Protein AF-A0A935K1N3-F1 (afdb_monomer)

Sequence (57 aa):
MGELRLLFIDLDRFKLVNDTLGHHVGDELIEVAKRLQESVRDSDVVARLGGDEFVSC

Nearest PDB structures (foldseek):
  3icl-assembly2_B  TM=8.676E-01  e=5.300E-04  Methylococcus capsulatus
  5m3c-assembly1_A  TM=8.931E-01  e=8.510E-04  Pseudomonas aeruginosa
  4zmm-assembly1_B  TM=8.755E-01  e=2.050E-03  Pseudomonas aeruginosa PAO1
  5m3c-assembly1_B  TM=8.898E-01  e=4.314E-03  Pseudomonas aeruginosa
  9bkv-assembly1_A  TM=8.318E-01  e=2.496E-01  Escherichia coli

Radius of gyration: 13.1 Å; Cα contacts (8 Å, |Δi|>4): 51; chains: 1; bounding box: 34×19×33 Å

InterPro domains:
  IPR000160 GGDEF domain [PF00990] (4-55)
  IPR000160 GGDEF domain [PS50887] (2-57)
  IPR000160 GGDEF domain [TIGR00254] (4-55)
  IPR000160 GGDEF domain [cd01949] (6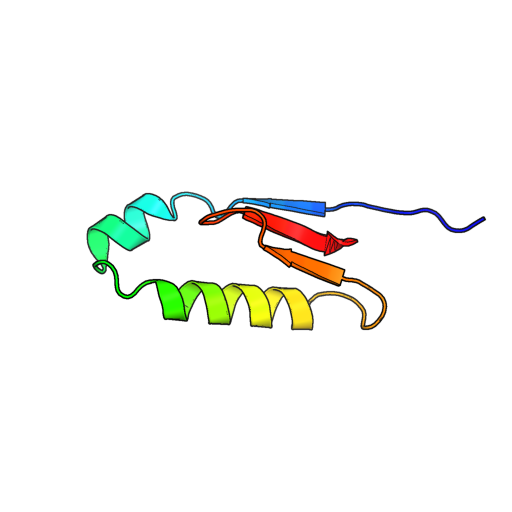-55)
  IPR029787 Nucleotide cyclase [SSF55073] (4-55)
  IPR043128 Reverse transcriptase/Diguanylate cyclase domain [G3DSA:3.30.70.270] (2-57)
  IPR052163 Diguanylate Cyclase/Regulatory Protein [PTHR46663] (6-55)

Organism: NCBI:txid2899244

pLDDT: mean 84.83, std 10.59, range [50.91, 95.38]

Foldseek 3Di:
DDDDDKDKDFDPPVVVVCVVVDVPCPVVVVVVQVVVCVVDDPVKDWDDDDDRIIMID

Mean predicted aligned error: 5.2 Å

Solvent-accessible surface area (backbone atoms only — not comparable to full-atom values): 3574 Å² total; per-residue (Å²): 133,86,83,88,60,79,46,80,46,72,52,84,63,51,66,59,51,36,72,70,73,40,90,71,47,68,60,56,53,52,52,51,54,51,53,52,54,74,70,49,56,95,88,42,50,74,46,75,80,54,97,61,30,34,38,38,67

Structure (mmCIF, N/CA/C/O backbone):
data_AF-A0A935K1N3-F1
#
_entry.id   AF-A0A935K1N3-F1
#
loop_
_atom_site.group_PDB
_atom_site.id
_atom_site.type_symbol
_atom_site.label_atom_id
_atom_site.label_alt_id
_atom_site.label_comp_id
_atom_site.label_asym_id
_atom_site.lab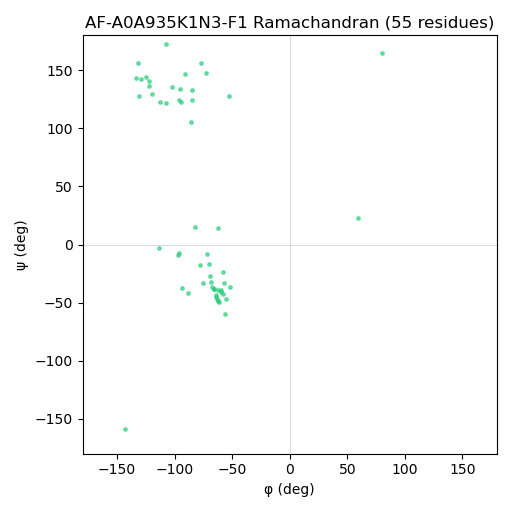el_entity_id
_atom_site.label_seq_id
_atom_site.pdbx_PDB_ins_code
_atom_site.Cartn_x
_atom_site.Cartn_y
_atom_site.Cartn_z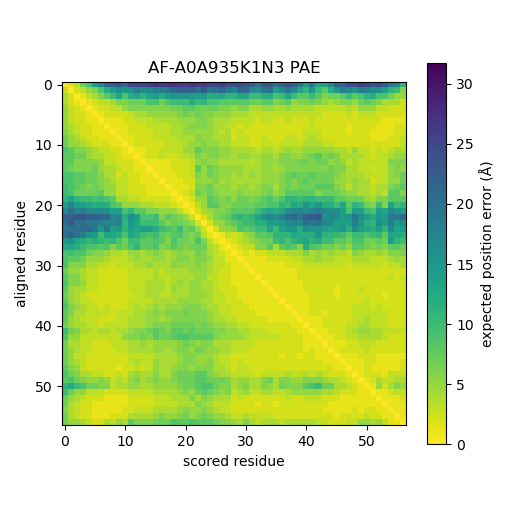
_atom_site.occupancy
_atom_site.B_iso_or_equiv
_atom_site.auth_seq_id
_atom_site.auth_comp_id
_atom_site.auth_asym_id
_atom_site.auth_atom_id
_atom_site.pdbx_PDB_model_num
ATOM 1 N N . MET A 1 1 ? -19.428 11.520 17.740 1.00 50.91 1 MET A N 1
ATOM 2 C CA . MET A 1 1 ? -19.275 10.963 16.379 1.00 50.91 1 MET A CA 1
ATOM 3 C C . MET A 1 1 ? -17.797 11.017 16.048 1.00 50.91 1 MET A C 1
ATOM 5 O O . MET A 1 1 ? -17.205 12.058 16.294 1.00 50.91 1 MET A O 1
ATOM 9 N N . GLY A 1 2 ? -17.192 9.905 15.629 1.00 76.19 2 GLY A N 1
ATOM 10 C CA . GLY A 1 2 ? -15.792 9.903 15.194 1.00 76.19 2 GLY A CA 1
ATOM 11 C C . GLY A 1 2 ? -15.649 10.583 13.832 1.00 76.19 2 GLY A C 1
ATOM 12 O O . GLY A 1 2 ? -16.574 10.526 13.024 1.00 76.19 2 GLY A O 1
ATOM 13 N N . GLU A 1 3 ? -14.517 11.242 13.596 1.00 82.00 3 GLU A N 1
ATOM 14 C CA . GLU A 1 3 ? -14.157 11.775 12.280 1.00 82.00 3 GLU A CA 1
ATOM 15 C C . GLU A 1 3 ? -13.483 10.672 11.460 1.00 82.00 3 GLU A C 1
ATOM 17 O O . GLU A 1 3 ? -12.481 10.111 11.901 1.00 82.00 3 GLU A O 1
ATOM 22 N N . LEU A 1 4 ? -14.016 10.379 10.272 1.00 83.19 4 LEU A N 1
ATOM 23 C CA . LEU A 1 4 ? -13.339 9.542 9.284 1.00 83.19 4 LEU A CA 1
ATOM 24 C C . LEU A 1 4 ? -12.390 10.422 8.469 1.00 83.19 4 LEU A C 1
ATOM 26 O O . LEU A 1 4 ? -12.784 11.493 8.000 1.00 83.19 4 LEU A O 1
ATOM 30 N N . ARG A 1 5 ? -11.152 9.968 8.286 1.00 89.38 5 ARG A N 1
ATOM 31 C CA . ARG A 1 5 ? -10.162 10.632 7.437 1.00 89.38 5 ARG A CA 1
ATOM 32 C C . ARG A 1 5 ? -9.716 9.649 6.373 1.00 89.38 5 ARG A C 1
ATOM 34 O O . ARG A 1 5 ? -9.574 8.470 6.650 1.00 89.38 5 ARG A O 1
ATOM 41 N N . LEU A 1 6 ? -9.528 10.150 5.163 1.00 92.94 6 LEU A N 1
ATOM 42 C CA . LEU A 1 6 ? -9.063 9.372 4.026 1.00 92.94 6 LEU A CA 1
ATOM 43 C C . LEU A 1 6 ? -7.756 9.981 3.542 1.00 92.94 6 LEU A C 1
ATOM 45 O O . LEU A 1 6 ? -7.675 11.191 3.322 1.00 92.94 6 LEU A O 1
ATOM 49 N N . LEU A 1 7 ? -6.752 9.131 3.383 1.00 93.44 7 LEU A N 1
ATOM 50 C CA . LEU A 1 7 ? -5.473 9.468 2.785 1.00 93.44 7 LEU A CA 1
ATOM 51 C C . LEU A 1 7 ? -5.351 8.713 1.467 1.00 93.44 7 LEU A C 1
ATOM 53 O O . LEU A 1 7 ? -5.430 7.489 1.455 1.00 93.44 7 LEU A O 1
ATOM 57 N N . PHE A 1 8 ? -5.153 9.445 0.378 1.00 94.62 8 PHE A N 1
ATOM 58 C CA . PHE A 1 8 ? -4.821 8.888 -0.929 1.00 94.62 8 PHE A CA 1
ATOM 59 C C . PHE A 1 8 ? -3.325 9.076 -1.183 1.00 94.62 8 PHE A C 1
ATOM 61 O O . PHE A 1 8 ? -2.784 10.148 -0.903 1.00 94.62 8 PHE A O 1
ATOM 68 N N . ILE A 1 9 ? -2.670 8.033 -1.680 1.00 93.94 9 ILE A N 1
ATOM 69 C CA . ILE A 1 9 ? -1.223 7.964 -1.878 1.00 93.94 9 ILE A CA 1
ATOM 70 C C . ILE A 1 9 ? -0.974 7.468 -3.300 1.00 93.94 9 ILE A C 1
ATOM 72 O O . ILE A 1 9 ? -1.495 6.425 -3.686 1.00 93.94 9 ILE A O 1
ATOM 76 N N . ASP A 1 10 ? -0.154 8.198 -4.046 1.00 92.31 10 ASP A N 1
ATOM 77 C CA . ASP A 1 10 ? 0.335 7.821 -5.371 1.00 92.31 10 ASP A CA 1
ATOM 78 C C . ASP A 1 10 ? 1.869 7.791 -5.341 1.00 92.31 10 ASP A C 1
ATOM 80 O O . ASP A 1 10 ? 2.497 8.663 -4.728 1.00 92.31 10 ASP A O 1
ATOM 84 N N . LEU A 1 11 ? 2.484 6.762 -5.930 1.00 89.56 11 LEU A N 1
ATOM 85 C CA . LEU A 1 11 ? 3.940 6.623 -5.933 1.00 89.56 11 LEU A CA 1
ATOM 86 C C . LEU A 1 11 ? 4.549 7.403 -7.099 1.00 89.56 11 LEU A C 1
ATOM 88 O O . LEU A 1 11 ? 4.556 6.963 -8.250 1.00 89.56 11 LEU A O 1
ATOM 92 N N . ASP A 1 12 ? 5.168 8.535 -6.775 1.00 88.62 12 ASP A N 1
ATOM 93 C CA . ASP A 1 12 ? 5.843 9.366 -7.765 1.00 88.62 12 ASP A CA 1
ATOM 94 C C . ASP A 1 12 ? 6.860 8.573 -8.602 1.00 88.62 12 ASP A C 1
ATOM 96 O O . ASP A 1 12 ? 7.789 7.943 -8.090 1.00 88.62 12 ASP A O 1
ATOM 100 N N . ARG A 1 13 ? 6.736 8.688 -9.931 1.00 84.50 13 ARG A N 1
ATOM 101 C CA . ARG A 1 13 ? 7.662 8.105 -10.923 1.00 84.50 13 ARG A CA 1
ATOM 102 C C . ARG A 1 13 ? 7.785 6.580 -10.848 1.00 84.50 13 ARG A C 1
ATOM 104 O O . ARG A 1 13 ? 8.754 6.029 -11.368 1.00 84.50 13 ARG A O 1
ATOM 111 N N . PHE A 1 14 ? 6.802 5.879 -10.299 1.00 83.56 14 PHE A N 1
ATOM 112 C CA . PHE A 1 14 ? 6.823 4.421 -10.222 1.00 83.56 14 PHE A CA 1
ATOM 113 C C . PHE A 1 14 ? 6.962 3.732 -11.593 1.00 83.56 14 PHE A C 1
ATOM 115 O O . PHE A 1 14 ? 7.652 2.721 -11.737 1.00 83.56 14 PHE A O 1
ATOM 122 N N . LYS A 1 15 ? 6.401 4.326 -12.652 1.00 80.00 15 LYS A N 1
ATOM 123 C CA . LYS A 1 15 ? 6.625 3.865 -14.029 1.00 80.00 15 LYS A CA 1
ATOM 124 C C . LYS A 1 15 ? 8.102 3.909 -14.447 1.00 80.00 15 LYS A C 1
ATOM 126 O O . LYS A 1 15 ? 8.572 2.983 -15.091 1.00 80.00 15 LYS A O 1
ATOM 131 N N . LEU A 1 16 ? 8.852 4.937 -14.041 1.00 82.06 16 LEU A N 1
ATOM 132 C CA . LEU A 1 16 ? 10.285 5.039 -14.340 1.00 82.06 16 LEU A CA 1
ATOM 133 C C . LEU A 1 16 ? 11.079 3.927 -13.645 1.00 82.06 16 LEU A C 1
ATOM 135 O O . LEU A 1 16 ? 12.009 3.381 -14.235 1.00 82.06 16 LEU A O 1
ATOM 139 N N . VAL A 1 17 ? 10.701 3.585 -12.411 1.00 80.00 17 VAL A N 1
ATOM 140 C CA . VAL A 1 17 ? 11.293 2.464 -11.669 1.00 80.00 17 VAL A CA 1
ATOM 141 C C . VAL A 1 17 ? 11.031 1.148 -12.407 1.00 80.00 17 VAL A C 1
ATOM 143 O O . VAL A 1 17 ? 11.980 0.425 -12.700 1.00 80.00 17 VAL A O 1
ATOM 146 N N . ASN A 1 18 ? 9.782 0.900 -12.821 1.00 75.44 18 ASN A N 1
ATOM 147 C CA . ASN A 1 18 ? 9.403 -0.251 -13.654 1.00 75.44 18 ASN A CA 1
ATOM 148 C C . ASN A 1 18 ? 10.190 -0.341 -14.965 1.00 75.44 18 ASN A C 1
ATOM 150 O O . ASN A 1 18 ? 10.678 -1.413 -15.325 1.00 75.44 18 ASN A O 1
ATOM 154 N N . ASP A 1 19 ? 10.315 0.780 -15.674 1.00 79.44 19 ASP A N 1
ATOM 155 C CA . ASP A 1 19 ? 10.996 0.843 -16.966 1.00 79.44 19 ASP A CA 1
ATOM 156 C C . ASP A 1 19 ? 12.518 0.635 -16.818 1.00 79.44 19 ASP A C 1
ATOM 158 O O . ASP A 1 19 ? 13.165 0.137 -17.738 1.00 79.44 19 ASP A O 1
ATOM 162 N N . THR A 1 20 ? 13.093 0.978 -15.656 1.00 79.62 20 THR A N 1
ATOM 163 C CA . THR A 1 20 ? 14.537 0.868 -15.378 1.00 79.62 20 THR A CA 1
ATOM 164 C C . THR A 1 20 ? 14.935 -0.498 -14.813 1.00 79.62 20 THR A C 1
ATOM 166 O O . THR A 1 20 ? 15.973 -1.037 -15.193 1.00 79.62 20 THR A O 1
ATOM 169 N N . LEU A 1 21 ? 14.140 -1.059 -13.896 1.00 71.62 21 LEU A N 1
ATOM 170 C CA . LEU A 1 21 ? 14.462 -2.296 -13.171 1.00 71.62 21 LEU A CA 1
ATOM 171 C C . LEU A 1 21 ? 13.838 -3.556 -13.804 1.00 71.62 21 LEU A C 1
ATOM 173 O O . LEU A 1 21 ? 14.168 -4.674 -13.409 1.00 71.62 21 LEU A O 1
ATOM 177 N N . GLY A 1 22 ? 12.983 -3.395 -14.820 1.00 67.19 22 GLY A N 1
ATOM 178 C CA . GLY A 1 22 ? 12.236 -4.486 -15.450 1.00 67.19 22 GLY A CA 1
ATOM 179 C C . GLY A 1 22 ? 10.995 -4.888 -14.642 1.00 67.19 22 GLY A C 1
ATOM 180 O O . GLY A 1 22 ? 10.858 -4.541 -13.476 1.00 67.19 22 GLY A O 1
ATOM 181 N N . HIS A 1 23 ? 10.071 -5.643 -15.250 1.00 61.56 23 HIS A N 1
ATOM 182 C CA . HIS A 1 23 ? 8.745 -6.012 -14.698 1.00 61.56 23 HIS A CA 1
ATOM 183 C C . HIS A 1 23 ? 8.739 -6.855 -13.391 1.00 61.56 23 HIS A C 1
ATOM 185 O O . HIS A 1 23 ? 7.700 -7.387 -13.009 1.00 61.56 23 HIS A O 1
ATOM 191 N N . HIS A 1 24 ? 9.854 -6.967 -12.667 1.00 61.16 24 HIS A N 1
ATOM 192 C CA . HIS A 1 24 ? 9.940 -7.626 -11.354 1.00 61.16 24 HIS A CA 1
ATOM 193 C C . HIS A 1 24 ? 9.515 -6.725 -10.175 1.00 61.16 24 HIS A C 1
ATOM 195 O O . HIS A 1 24 ? 9.750 -7.048 -9.018 1.00 61.16 24 HIS A O 1
ATOM 201 N N . VAL A 1 25 ? 8.838 -5.610 -10.450 1.00 62.66 25 VAL A N 1
ATOM 202 C CA . VAL A 1 25 ? 8.404 -4.609 -9.458 1.00 62.66 25 VAL A CA 1
ATOM 203 C C . VAL A 1 25 ? 7.245 -5.072 -8.559 1.00 62.66 25 VAL A C 1
ATOM 205 O O . VAL A 1 25 ? 6.925 -4.429 -7.559 1.00 62.66 25 VAL A O 1
ATOM 208 N N . GLY A 1 26 ? 6.632 -6.223 -8.852 1.00 62.47 26 GLY A N 1
ATOM 209 C CA . GLY A 1 26 ? 5.606 -6.811 -7.984 1.00 62.47 26 GLY A CA 1
ATOM 210 C C . GLY A 1 26 ? 6.052 -6.936 -6.520 1.00 62.47 26 GLY A C 1
ATOM 211 O O . GLY A 1 26 ? 5.255 -6.654 -5.627 1.00 62.47 26 GLY A O 1
ATOM 212 N N . ASP A 1 27 ? 7.329 -7.252 -6.285 1.00 68.62 27 ASP A N 1
ATOM 213 C CA . ASP A 1 27 ? 7.894 -7.409 -4.940 1.00 68.62 27 ASP A CA 1
ATOM 214 C C . ASP A 1 27 ? 8.126 -6.064 -4.229 1.00 68.62 27 ASP A C 1
ATOM 216 O O . ASP A 1 27 ? 7.923 -5.957 -3.019 1.00 68.62 27 ASP A O 1
ATOM 220 N N . GLU A 1 28 ? 8.474 -5.001 -4.962 1.00 72.44 28 GLU A N 1
ATOM 221 C CA . GLU A 1 28 ? 8.645 -3.662 -4.378 1.00 72.44 28 GLU A CA 1
ATOM 222 C C . GLU A 1 28 ? 7.314 -3.082 -3.890 1.00 72.44 28 GLU A C 1
ATOM 224 O O . GLU A 1 28 ? 7.251 -2.448 -2.838 1.00 72.44 28 GLU A O 1
ATOM 229 N N . LEU A 1 29 ? 6.221 -3.351 -4.607 1.00 80.50 29 LEU A N 1
ATOM 230 C CA . LEU A 1 29 ? 4.884 -2.923 -4.192 1.00 80.50 29 LEU A CA 1
ATOM 231 C C . LEU A 1 29 ? 4.384 -3.649 -2.942 1.00 80.50 29 LEU A C 1
ATOM 233 O O . LEU A 1 29 ? 3.648 -3.059 -2.151 1.00 80.50 29 LEU A O 1
ATOM 237 N N . ILE A 1 30 ? 4.777 -4.912 -2.753 1.00 82.00 30 ILE A N 1
ATOM 238 C CA . ILE A 1 30 ? 4.491 -5.655 -1.518 1.00 82.00 30 ILE A CA 1
ATOM 239 C C . ILE A 1 30 ? 5.198 -4.981 -0.341 1.00 82.00 30 ILE A C 1
ATOM 241 O O . ILE A 1 30 ? 4.593 -4.776 0.711 1.00 82.00 30 ILE A O 1
ATOM 245 N N . GLU A 1 31 ? 6.453 -4.580 -0.531 1.00 86.44 31 GLU A N 1
ATOM 246 C CA . GLU A 1 31 ? 7.224 -3.880 0.492 1.00 86.44 31 GLU A CA 1
ATOM 247 C C . GLU A 1 31 ? 6.638 -2.490 0.804 1.00 86.44 31 GLU A C 1
ATOM 249 O O . GLU A 1 31 ? 6.553 -2.108 1.972 1.00 86.44 31 GLU A O 1
ATOM 254 N N . VAL A 1 32 ? 6.149 -1.754 -0.202 1.00 88.88 32 VAL A N 1
ATOM 255 C CA . VAL A 1 32 ? 5.414 -0.495 0.017 1.00 88.88 32 VAL A CA 1
ATOM 256 C C . VAL A 1 32 ? 4.148 -0.738 0.837 1.00 88.88 32 VAL A C 1
ATOM 258 O O . VAL A 1 32 ? 3.936 -0.056 1.838 1.00 88.88 32 VAL A O 1
ATOM 261 N N . ALA A 1 33 ? 3.328 -1.722 0.459 1.00 89.69 33 ALA A N 1
ATOM 262 C CA . ALA A 1 33 ? 2.100 -2.045 1.182 1.00 89.69 33 ALA A CA 1
ATOM 263 C C . ALA A 1 33 ? 2.382 -2.400 2.650 1.00 89.69 33 ALA A C 1
ATOM 265 O O . ALA A 1 33 ? 1.688 -1.922 3.547 1.00 89.69 33 ALA A O 1
ATOM 266 N N . LYS A 1 34 ? 3.437 -3.182 2.898 1.00 91.81 34 LYS A N 1
ATOM 267 C CA . LYS A 1 34 ? 3.869 -3.552 4.247 1.00 91.81 34 LYS A CA 1
ATOM 268 C C . LYS A 1 34 ? 4.298 -2.332 5.064 1.00 91.81 34 LYS A C 1
ATOM 270 O O . LYS A 1 34 ? 3.836 -2.160 6.187 1.00 91.81 34 LYS A O 1
ATOM 275 N N . ARG A 1 35 ? 5.114 -1.443 4.490 1.00 93.12 35 ARG A N 1
ATOM 276 C CA . ARG A 1 35 ? 5.539 -0.201 5.160 1.00 93.12 35 ARG A CA 1
ATOM 277 C C . ARG A 1 35 ? 4.369 0.726 5.462 1.00 93.12 35 ARG A C 1
ATOM 279 O O . ARG A 1 35 ? 4.348 1.346 6.522 1.00 93.12 35 ARG A O 1
ATOM 286 N N . LEU A 1 36 ? 3.400 0.822 4.551 1.00 93.38 36 LEU A N 1
ATOM 287 C CA . LEU A 1 36 ? 2.179 1.593 4.776 1.00 93.38 36 LEU A CA 1
ATOM 288 C C . LEU A 1 36 ? 1.361 1.000 5.925 1.00 93.38 36 LEU A C 1
ATOM 290 O O . LEU A 1 36 ? 0.953 1.753 6.802 1.00 93.38 36 LEU A O 1
ATOM 294 N N . GLN A 1 37 ? 1.189 -0.325 5.974 1.00 93.38 37 GLN A N 1
ATOM 295 C CA . GLN A 1 37 ? 0.512 -0.998 7.088 1.00 93.38 37 GLN A CA 1
ATOM 296 C C . GLN A 1 37 ? 1.209 -0.758 8.433 1.00 93.38 37 GLN A C 1
ATOM 298 O O . GLN A 1 37 ? 0.539 -0.489 9.421 1.00 93.38 37 GLN A O 1
ATOM 303 N N . GLU A 1 38 ? 2.542 -0.790 8.473 1.00 95.25 38 GLU A N 1
ATOM 304 C CA . GLU A 1 38 ? 3.321 -0.502 9.689 1.00 95.25 38 GLU A CA 1
ATOM 305 C C . GLU A 1 38 ? 3.270 0.983 10.107 1.00 95.25 38 GLU A C 1
ATOM 307 O O . GLU A 1 38 ? 3.606 1.319 11.242 1.00 95.25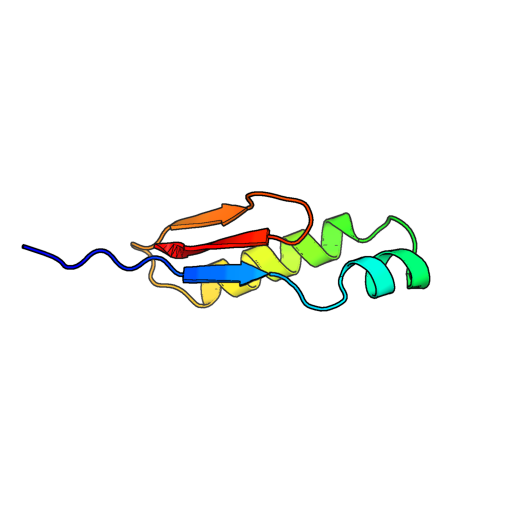 38 GLU A O 1
ATOM 312 N N . SER A 1 39 ? 2.863 1.879 9.202 1.00 94.62 39 SER A N 1
ATOM 313 C CA . SER A 1 39 ? 2.828 3.332 9.430 1.00 94.62 39 SER A CA 1
ATOM 314 C C . SER A 1 39 ? 1.456 3.863 9.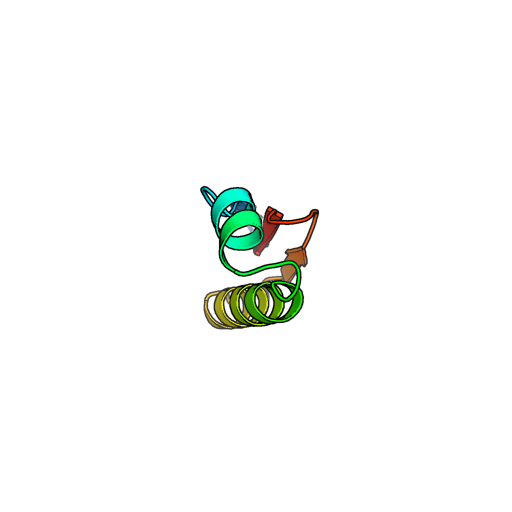853 1.00 94.62 39 SER A C 1
ATOM 316 O O . SER A 1 39 ? 1.344 5.037 10.217 1.00 94.62 39 SER A O 1
ATOM 318 N N . VAL A 1 40 ? 0.412 3.035 9.790 1.00 93.31 40 VAL A N 1
ATOM 319 C CA . VAL A 1 40 ? -0.960 3.391 10.180 1.00 93.31 40 VAL A CA 1
ATOM 320 C C . VAL A 1 40 ? -1.337 2.711 11.495 1.00 93.31 40 VAL A C 1
ATOM 322 O O . VAL A 1 40 ? -0.573 1.914 12.037 1.00 93.31 40 VAL A O 1
ATOM 325 N N . ARG A 1 41 ? -2.492 3.055 12.070 1.00 93.81 41 ARG A N 1
ATOM 326 C CA . ARG A 1 41 ? -2.962 2.390 13.295 1.00 93.81 41 ARG A CA 1
ATOM 327 C C . ARG A 1 41 ? -3.538 1.020 12.951 1.00 93.81 41 ARG A C 1
ATOM 329 O O . ARG A 1 41 ? -4.076 0.839 11.869 1.00 93.81 41 ARG A O 1
ATOM 336 N N . ASP A 1 42 ? -3.565 0.108 13.920 1.00 90.69 42 ASP A N 1
ATOM 337 C CA . ASP A 1 42 ? -4.186 -1.220 13.755 1.00 90.69 42 ASP A CA 1
ATOM 338 C C . ASP A 1 42 ? -5.678 -1.169 13.371 1.00 90.69 42 ASP A C 1
ATOM 340 O O . ASP A 1 42 ? -6.220 -2.129 12.828 1.00 90.69 42 ASP A O 1
ATOM 344 N N . SER A 1 43 ? -6.366 -0.068 13.695 1.00 91.38 43 SER A N 1
ATOM 345 C CA . SER A 1 43 ? -7.763 0.166 13.314 1.00 91.38 43 SER A CA 1
ATOM 346 C C . SER A 1 43 ? -7.940 0.614 11.869 1.00 91.38 43 SER A C 1
ATOM 348 O O . SER A 1 43 ? -9.065 0.575 11.369 1.00 91.38 43 SER A O 1
ATOM 350 N N . ASP A 1 44 ? -6.863 1.089 11.250 1.00 92.06 44 ASP A N 1
ATOM 351 C CA . ASP A 1 44 ? -6.895 1.741 9.955 1.00 92.06 44 ASP A CA 1
ATOM 352 C C . ASP A 1 44 ? -6.696 0.692 8.854 1.00 92.06 44 ASP A C 1
ATOM 354 O O . ASP A 1 44 ? -5.996 -0.312 9.016 1.00 92.06 44 ASP A O 1
ATOM 358 N N . VAL A 1 45 ? -7.330 0.910 7.708 1.00 92.19 45 VAL A N 1
ATOM 359 C CA . VAL A 1 45 ? -7.286 -0.024 6.579 1.00 92.19 45 VAL A CA 1
ATOM 360 C C . VAL A 1 45 ? -6.422 0.555 5.479 1.00 92.19 45 VAL A C 1
ATOM 362 O O . VAL A 1 45 ? -6.757 1.599 4.934 1.00 92.19 45 VAL A O 1
ATOM 365 N N . VAL A 1 46 ? -5.371 -0.167 5.084 1.00 94.56 46 VAL A N 1
ATOM 366 C CA . VAL A 1 46 ? -4.597 0.130 3.871 1.00 94.56 46 VAL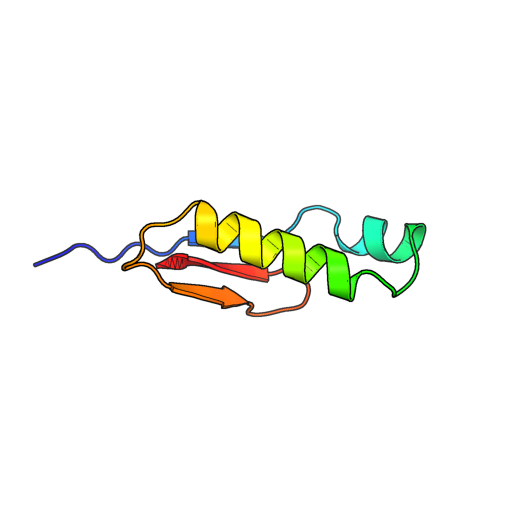 A CA 1
ATOM 367 C C . VAL A 1 46 ? -5.108 -0.729 2.719 1.00 94.56 46 VAL A C 1
ATOM 369 O O . VAL A 1 46 ? -5.109 -1.958 2.805 1.00 94.56 46 VAL A O 1
ATOM 372 N N . ALA A 1 47 ? -5.506 -0.091 1.621 1.00 93.25 47 ALA A N 1
ATOM 373 C CA . ALA A 1 47 ? -5.953 -0.756 0.403 1.00 93.25 47 ALA A CA 1
ATOM 374 C C . ALA A 1 47 ? -5.150 -0.280 -0.810 1.00 93.25 47 ALA A C 1
ATOM 376 O O . ALA A 1 47 ? -4.808 0.895 -0.923 1.00 93.25 47 ALA A O 1
ATOM 377 N N . ARG A 1 48 ? -4.886 -1.197 -1.744 1.00 92.12 48 ARG A N 1
ATOM 378 C CA . ARG A 1 48 ? -4.307 -0.885 -3.054 1.00 92.12 48 ARG A CA 1
ATOM 379 C C . ARG A 1 48 ? -5.433 -0.724 -4.071 1.00 92.12 48 ARG A C 1
ATOM 381 O O . ARG A 1 48 ? -6.220 -1.653 -4.245 1.00 92.12 48 ARG A O 1
ATOM 388 N N . LEU A 1 49 ? -5.506 0.432 -4.728 1.00 89.81 49 LEU A N 1
ATOM 389 C CA . LEU A 1 49 ? -6.524 0.716 -5.748 1.00 89.81 49 LEU A CA 1
ATOM 390 C C . LEU A 1 49 ? -6.049 0.392 -7.165 1.00 89.81 49 LEU A C 1
ATOM 392 O O . LEU A 1 49 ? -6.835 -0.095 -7.975 1.00 89.81 49 LEU A O 1
ATOM 396 N N . GLY A 1 50 ? -4.773 0.652 -7.448 1.00 83.62 50 GLY A N 1
ATOM 397 C CA . GLY A 1 50 ? -4.214 0.612 -8.796 1.00 83.62 50 GLY A CA 1
ATOM 398 C C . GLY A 1 50 ? -2.789 0.069 -8.829 1.00 83.62 50 GLY A C 1
ATOM 399 O O . GLY A 1 50 ? -2.356 -0.651 -7.928 1.00 83.62 50 GLY A O 1
ATOM 400 N N . GLY A 1 51 ? -2.049 0.391 -9.892 1.00 83.12 51 GLY A N 1
ATOM 401 C CA . GLY A 1 51 ? -0.649 -0.016 -10.048 1.00 83.12 51 GLY A CA 1
ATOM 402 C C . GLY A 1 51 ? 0.205 0.446 -8.866 1.00 83.12 51 GLY A C 1
ATOM 403 O O . GLY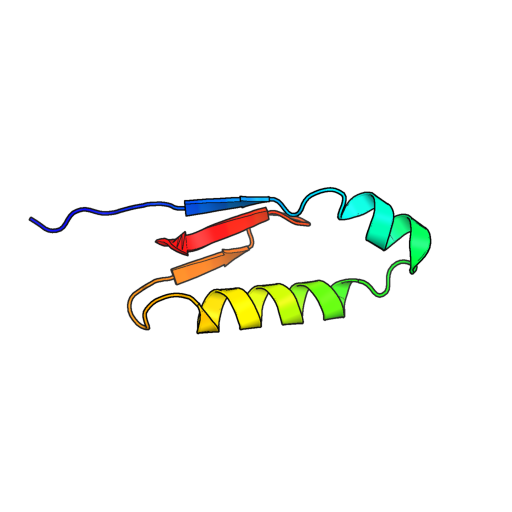 A 1 51 ? 0.745 -0.383 -8.139 1.00 83.12 51 GLY A O 1
ATOM 404 N N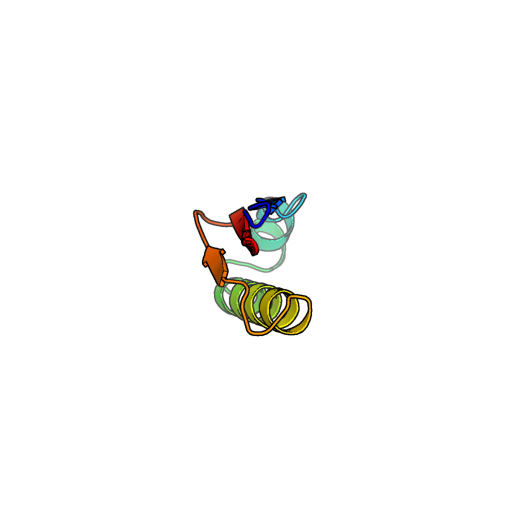 . ASP A 1 52 ? 0.233 1.752 -8.664 1.00 88.56 52 ASP A N 1
ATOM 405 C CA . ASP A 1 52 ? 1.009 2.536 -7.701 1.00 88.56 52 ASP A CA 1
ATOM 406 C C . ASP A 1 52 ? 0.145 3.232 -6.637 1.00 88.56 52 ASP A C 1
ATOM 408 O O . ASP A 1 52 ? 0.675 3.848 -5.716 1.00 88.56 52 ASP A O 1
ATOM 412 N N . GLU A 1 53 ? -1.177 3.115 -6.732 1.00 92.56 53 GLU A N 1
ATOM 413 C CA . GLU A 1 53 ? -2.122 3.893 -5.928 1.00 92.56 53 GLU A CA 1
ATOM 414 C C . GLU A 1 53 ? -2.596 3.140 -4.674 1.00 92.56 53 GLU A C 1
ATOM 416 O O . GLU A 1 53 ? -3.043 1.984 -4.745 1.00 92.56 53 GLU A O 1
ATOM 421 N N . PHE A 1 54 ? -2.590 3.832 -3.533 1.00 94.50 54 PHE A N 1
ATOM 422 C CA . PHE A 1 54 ? -3.010 3.324 -2.227 1.00 94.50 54 PHE A CA 1
ATOM 423 C C . PHE A 1 54 ? -3.962 4.281 -1.505 1.00 94.50 54 PHE A C 1
ATOM 425 O O . PHE A 1 54 ? -3.957 5.494 -1.718 1.00 94.50 54 PHE A O 1
ATOM 432 N N . VAL A 1 55 ? -4.762 3.724 -0.597 1.00 95.38 55 VAL A N 1
ATOM 433 C CA . VAL A 1 55 ? -5.659 4.474 0.289 1.00 95.38 55 VAL A CA 1
ATOM 434 C C . VAL A 1 55 ? -5.517 3.970 1.712 1.00 95.38 55 VAL A C 1
ATOM 436 O O . VAL A 1 55 ? -5.373 2.766 1.919 1.00 95.38 55 VAL A O 1
ATOM 439 N N . SER A 1 56 ? -5.603 4.884 2.677 1.00 93.50 56 SER A N 1
ATOM 440 C CA . SER A 1 56 ? -5.739 4.562 4.096 1.00 93.50 56 SER A CA 1
ATOM 441 C C . SER A 1 56 ? -6.905 5.312 4.732 1.00 93.50 56 SER A C 1
ATOM 443 O O . SER A 1 56 ? -7.118 6.488 4.417 1.00 93.50 56 SER A O 1
ATOM 445 N N . CYS A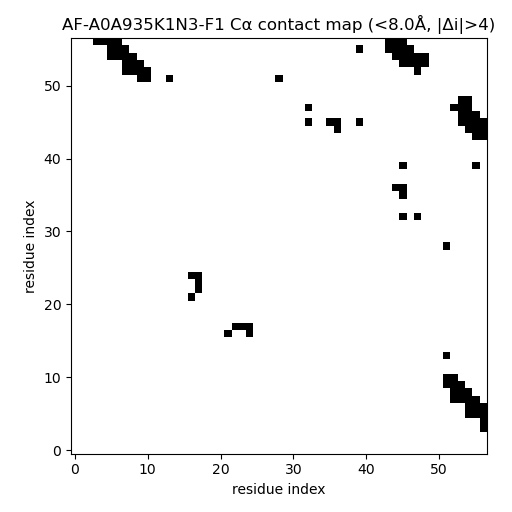 1 57 ? -7.626 4.664 5.647 1.00 92.50 57 CYS A N 1
ATOM 446 C CA . CYS A 1 57 ? -8.657 5.293 6.480 1.00 92.50 57 CYS A CA 1
ATOM 447 C C . CYS A 1 57 ? -8.738 4.692 7.876 1.00 92.50 57 CYS A C 1
ATOM 449 O O . CYS A 1 57 ? -8.477 3.473 7.965 1.00 92.50 57 CYS A O 1
#

Secondary structure (DSSP, 8-state):
-PPP--EEEE-TTHHHHHHHH-STTHHHHHHHHHHHHHHS-TTS-EEE-SSSEEEE-